Protein AF-A0A8B6C042-F1 (afdb_monomer_lite)

Foldseek 3Di:
DDPPDFPAAPVDNPHTFPDAQPVVRTGHDPVVVVVVPRPPVVVVVVVVVVVVVVVVVVVVVVVVVVVVCCCVPVVVVVVVVVVVVVVVVVVVVVVVVVVVVVVVVVVVVVVVVVVVVVVVVVVVVVVVVVVVVVVVVVVVVVVQVCCCPPPVDHDDDDDD

Organism: Mytilus galloprovincialis (NCBI:txid29158)

Sequence (160 aa):
MAQVSAQKCSLCDENNGVYYCYECQHALCTACRNRHDITDVVKEERENAEENIEKLKLKTETLSSLEEKIRREHIENLHAERKTCIGHIESVSKNLQEYIAAKSSIKISEVEDKETTEKQNFEAFLENSDLIKKRYVNILSELENLLLEKHDIPFHLGYI

Structure (mmCIF, N/CA/C/O backbone):
data_AF-A0A8B6C042-F1
#
_entry.id   AF-A0A8B6C042-F1
#
loop_
_atom_site.group_PDB
_atom_site.id
_atom_site.type_symbol
_atom_site.label_atom_id
_atom_site.label_alt_id
_atom_site.label_comp_id
_atom_site.label_asym_id
_atom_site.label_entity_id
_atom_site.label_seq_id
_atom_site.pdbx_PDB_ins_code
_atom_site.Cartn_x
_atom_site.Cartn_y
_atom_site.Cartn_z
_atom_site.occupancy
_atom_site.B_iso_or_equiv
_atom_site.auth_seq_id
_atom_site.auth_comp_id
_atom_site.auth_asym_id
_atom_site.auth_atom_id
_atom_site.pdbx_PDB_model_num
ATOM 1 N N . MET A 1 1 ? 24.522 -22.559 -56.325 1.00 34.69 1 MET A N 1
ATOM 2 C CA . MET A 1 1 ? 25.284 -21.566 -57.111 1.00 34.69 1 MET A CA 1
ATOM 3 C C . MET A 1 1 ? 24.361 -21.048 -58.198 1.00 34.69 1 MET A C 1
ATOM 5 O O . MET A 1 1 ? 24.000 -21.822 -59.072 1.00 34.69 1 MET A O 1
ATOM 9 N N . ALA A 1 2 ? 23.875 -19.811 -58.081 1.00 31.45 2 ALA A N 1
ATOM 10 C CA . ALA A 1 2 ? 22.987 -19.233 -59.085 1.00 31.45 2 ALA A CA 1
ATOM 11 C C . ALA A 1 2 ? 23.822 -18.818 -60.305 1.00 31.45 2 ALA A C 1
ATOM 13 O O . ALA A 1 2 ? 24.716 -17.982 -60.184 1.00 31.45 2 ALA A O 1
ATOM 14 N N . GLN A 1 3 ? 23.562 -19.442 -61.456 1.00 32.88 3 GLN A N 1
ATOM 15 C CA . GLN A 1 3 ? 24.043 -18.972 -62.753 1.00 32.88 3 GLN A CA 1
ATOM 16 C C . GLN A 1 3 ? 23.451 -17.580 -62.982 1.00 32.88 3 GLN A C 1
ATOM 18 O O . GLN A 1 3 ? 22.267 -17.446 -63.284 1.00 32.88 3 GLN A O 1
ATOM 23 N N . VAL A 1 4 ? 24.260 -16.537 -62.804 1.00 41.56 4 VAL A N 1
ATOM 24 C CA . VAL A 1 4 ? 23.905 -15.199 -63.274 1.00 41.56 4 VAL A CA 1
ATOM 25 C C . VAL A 1 4 ? 23.943 -15.290 -64.796 1.00 41.56 4 VAL A C 1
ATOM 27 O O . VAL A 1 4 ? 25.015 -15.424 -65.385 1.00 41.56 4 VAL A O 1
ATOM 30 N N . SER A 1 5 ? 22.771 -15.340 -65.431 1.00 46.75 5 SER A N 1
ATOM 31 C CA . SER A 1 5 ? 22.638 -15.260 -66.886 1.00 46.75 5 SER A CA 1
ATOM 32 C C . SER A 1 5 ? 23.462 -14.071 -67.372 1.00 46.75 5 SER A C 1
ATOM 34 O O . SER A 1 5 ? 23.224 -12.955 -66.909 1.00 46.75 5 SER A O 1
ATOM 36 N N . ALA A 1 6 ? 24.444 -14.309 -68.242 1.00 54.72 6 ALA A N 1
ATOM 37 C CA . ALA A 1 6 ? 25.323 -13.261 -68.744 1.00 54.72 6 ALA A CA 1
ATOM 38 C C . ALA A 1 6 ? 24.476 -12.157 -69.403 1.00 54.72 6 ALA A C 1
ATOM 40 O O . ALA A 1 6 ? 23.942 -12.347 -70.495 1.00 54.72 6 ALA A O 1
ATOM 41 N N . GLN A 1 7 ? 24.300 -11.028 -68.712 1.00 67.62 7 GLN A N 1
ATOM 42 C CA . GLN A 1 7 ? 23.645 -9.852 -69.275 1.00 67.62 7 GLN A CA 1
ATOM 43 C C . GLN A 1 7 ? 24.536 -9.313 -70.397 1.00 67.62 7 GLN A C 1
ATOM 45 O O . GLN A 1 7 ? 25.754 -9.246 -70.237 1.00 67.62 7 GLN A O 1
ATOM 50 N N . LYS A 1 8 ? 23.956 -8.956 -71.548 1.00 76.12 8 LYS A N 1
ATOM 51 C CA . LYS A 1 8 ? 24.711 -8.302 -72.625 1.00 76.12 8 LYS A CA 1
ATOM 52 C C . LYS A 1 8 ? 25.238 -6.948 -72.153 1.00 76.12 8 LYS A C 1
ATOM 54 O O . LYS A 1 8 ? 24.620 -6.304 -71.309 1.00 76.12 8 LYS A O 1
ATOM 59 N N . CYS A 1 9 ? 26.386 -6.537 -72.684 1.00 79.88 9 CYS A N 1
ATOM 60 C CA . CYS A 1 9 ? 26.962 -5.236 -72.381 1.00 79.88 9 CYS A CA 1
ATOM 61 C C . CYS A 1 9 ? 26.009 -4.120 -72.832 1.00 79.88 9 CYS A C 1
ATOM 63 O O . CYS A 1 9 ? 25.643 -4.042 -73.998 1.00 79.88 9 CYS A O 1
ATOM 65 N N . SER A 1 10 ? 25.636 -3.219 -71.927 1.00 75.75 10 SER A N 1
ATOM 66 C CA . SER A 1 10 ? 24.648 -2.172 -72.229 1.00 75.75 10 SER A CA 1
ATOM 67 C C . SER A 1 10 ? 25.162 -1.064 -73.149 1.00 75.75 10 SER A C 1
ATOM 69 O O . SER A 1 10 ? 24.374 -0.273 -73.652 1.00 75.75 10 SER A O 1
ATOM 71 N N . LEU A 1 11 ? 26.476 -1.006 -73.381 1.00 74.88 11 LEU A N 1
ATOM 72 C CA . LEU A 1 11 ? 27.110 -0.044 -74.289 1.00 74.88 11 LEU A CA 1
ATOM 73 C C . LEU A 1 11 ? 27.561 -0.675 -75.615 1.00 74.88 11 LEU A C 1
ATOM 75 O O . LEU A 1 11 ? 27.980 0.050 -76.514 1.00 74.88 11 LEU A O 1
ATOM 79 N N . CYS A 1 12 ? 27.511 -2.006 -75.746 1.00 75.25 12 CYS A N 1
ATOM 80 C CA . CYS A 1 12 ? 27.758 -2.683 -77.018 1.00 75.25 12 CYS A CA 1
ATOM 81 C C . CYS A 1 12 ? 27.065 -4.053 -77.072 1.00 75.25 12 CYS A C 1
ATOM 83 O O . CYS A 1 12 ? 27.251 -4.894 -76.199 1.00 75.25 12 CYS A O 1
ATOM 85 N N . ASP A 1 13 ? 26.319 -4.318 -78.144 1.00 73.19 13 ASP A N 1
ATOM 86 C CA . ASP A 1 13 ? 25.528 -5.553 -78.289 1.00 73.19 13 ASP A CA 1
ATOM 87 C C . ASP A 1 13 ? 26.353 -6.806 -78.630 1.00 73.19 13 ASP A C 1
ATOM 89 O O . ASP A 1 13 ? 25.815 -7.919 -78.708 1.00 73.19 13 ASP A O 1
ATOM 93 N N . GLU A 1 14 ? 27.656 -6.620 -78.841 1.00 74.56 14 GLU A N 1
ATOM 94 C CA . GLU A 1 14 ? 28.584 -7.632 -79.348 1.00 74.56 14 GLU A CA 1
ATOM 95 C C . GLU A 1 14 ? 29.200 -8.494 -78.243 1.00 74.56 14 GLU A C 1
ATOM 97 O O . GLU A 1 14 ? 29.610 -9.623 -78.501 1.00 74.56 14 GLU A O 1
ATOM 102 N N . ASN A 1 15 ? 29.261 -7.989 -77.006 1.00 79.94 15 ASN A N 1
ATOM 103 C CA . ASN A 1 15 ? 29.959 -8.653 -75.910 1.00 79.94 15 ASN A CA 1
ATOM 104 C C . ASN A 1 15 ? 29.056 -8.849 -74.692 1.00 79.94 15 ASN A C 1
ATOM 106 O O . ASN A 1 15 ? 28.175 -8.042 -74.396 1.00 79.94 15 ASN A O 1
ATOM 110 N N . ASN A 1 16 ? 29.330 -9.903 -73.928 1.00 78.75 16 ASN A N 1
ATOM 111 C CA . ASN A 1 16 ? 28.688 -10.101 -72.634 1.00 78.75 16 ASN A CA 1
ATOM 112 C C . ASN A 1 16 ? 29.254 -9.114 -71.604 1.00 78.75 16 ASN A C 1
ATOM 114 O O . ASN A 1 16 ? 30.456 -8.837 -71.568 1.00 78.75 16 ASN A O 1
ATOM 118 N N . GLY A 1 17 ? 28.374 -8.579 -70.765 1.00 76.25 17 GLY A N 1
ATOM 119 C CA . GLY A 1 17 ? 28.727 -7.752 -69.626 1.00 76.25 17 GLY A CA 1
ATOM 120 C C . GLY A 1 17 ? 29.335 -8.616 -68.526 1.00 76.25 17 GLY A C 1
ATOM 121 O O . GLY A 1 17 ? 28.683 -9.513 -68.000 1.00 76.25 17 GLY A O 1
ATOM 122 N N . VAL A 1 18 ? 30.600 -8.359 -68.198 1.00 76.06 18 VAL A N 1
ATOM 123 C CA . VAL A 1 18 ? 31.349 -9.093 -67.159 1.00 76.06 18 VAL A CA 1
ATOM 124 C C . VAL A 1 18 ? 31.553 -8.223 -65.913 1.00 76.06 18 VAL A C 1
ATOM 12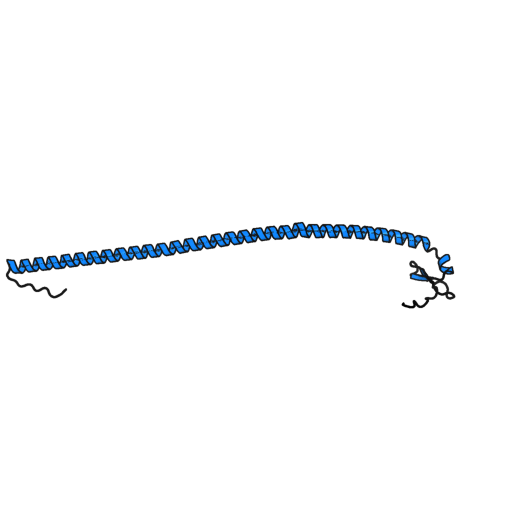6 O O . VAL A 1 18 ? 31.803 -8.738 -64.828 1.00 76.06 18 VAL A O 1
ATOM 129 N N . TYR A 1 19 ? 31.402 -6.902 -66.047 1.00 68.25 19 TYR A N 1
ATOM 130 C CA . TYR A 1 19 ? 31.576 -5.930 -64.972 1.00 68.25 19 TYR A CA 1
ATOM 131 C C . TYR A 1 19 ? 30.309 -5.105 -64.795 1.00 68.25 19 TYR A C 1
ATOM 133 O O . TYR A 1 19 ? 29.802 -4.565 -65.767 1.00 68.25 19 TYR A O 1
ATOM 141 N N . TYR A 1 20 ? 29.809 -4.965 -63.573 1.00 73.19 20 TYR A N 1
ATOM 142 C CA . TYR A 1 20 ? 28.680 -4.079 -63.298 1.00 73.19 20 TYR A CA 1
ATOM 143 C C . TYR A 1 20 ? 29.179 -2.650 -63.045 1.00 73.19 20 TYR A C 1
ATOM 145 O O . TYR A 1 20 ? 30.061 -2.445 -62.212 1.00 73.19 20 TYR A O 1
ATOM 153 N N . CYS A 1 21 ? 28.646 -1.670 -63.775 1.00 70.88 21 CYS A N 1
ATOM 154 C CA . CYS A 1 21 ? 28.868 -0.251 -63.514 1.00 70.88 21 CYS A CA 1
ATOM 155 C C . CYS A 1 21 ? 27.765 0.256 -62.582 1.00 70.88 21 CYS A C 1
ATOM 157 O O . CYS A 1 21 ? 26.588 0.206 -62.940 1.00 70.88 21 CYS A O 1
ATOM 159 N N . TYR A 1 22 ? 28.144 0.735 -61.395 1.00 67.00 22 TYR A N 1
ATOM 160 C CA . TYR A 1 22 ? 27.192 1.199 -60.383 1.00 67.00 22 TYR A CA 1
ATOM 161 C C . TYR A 1 22 ? 26.542 2.539 -60.748 1.00 67.00 22 TYR A C 1
ATOM 163 O O . TYR A 1 22 ? 25.349 2.697 -60.508 1.00 67.00 22 TYR A O 1
ATOM 171 N N . GLU A 1 23 ? 27.265 3.436 -61.425 1.00 64.56 23 GLU A N 1
ATOM 172 C CA . GLU A 1 23 ? 26.714 4.709 -61.914 1.00 64.56 23 GLU A CA 1
ATOM 173 C C . GLU A 1 23 ? 25.634 4.494 -62.977 1.00 64.56 23 GLU A C 1
ATOM 175 O O . GLU A 1 23 ? 24.553 5.075 -62.917 1.00 64.56 23 GLU A O 1
ATOM 180 N N . CYS A 1 24 ? 25.909 3.624 -63.951 1.00 69.62 24 CYS A N 1
ATOM 181 C CA . CYS A 1 24 ? 24.959 3.330 -65.015 1.00 69.62 24 CYS A CA 1
ATOM 182 C C . CYS A 1 24 ? 23.922 2.283 -64.617 1.00 69.62 24 CYS A C 1
ATOM 184 O O . CYS A 1 24 ? 22.962 2.124 -65.356 1.00 69.62 24 CYS A O 1
ATOM 186 N N . GLN A 1 25 ? 24.101 1.562 -63.507 1.00 71.88 25 GLN A N 1
ATOM 187 C CA . GLN A 1 25 ? 23.282 0.413 -63.092 1.00 71.88 25 GLN A CA 1
ATOM 188 C C . GLN A 1 25 ? 23.167 -0.699 -64.155 1.00 71.88 25 GLN A C 1
ATOM 190 O O . GLN A 1 25 ? 22.127 -1.338 -64.309 1.00 71.88 25 GLN A O 1
ATOM 195 N N . HIS A 1 26 ? 24.240 -0.938 -64.911 1.00 77.75 26 HIS A N 1
ATOM 196 C CA . HIS A 1 26 ? 24.240 -1.856 -66.052 1.00 77.75 26 HIS A CA 1
ATOM 197 C C . HIS A 1 26 ? 25.542 -2.662 -66.162 1.00 77.75 26 HIS A C 1
ATOM 199 O O . HIS A 1 26 ? 26.608 -2.227 -65.721 1.00 77.75 26 HIS A O 1
ATOM 205 N N . ALA A 1 27 ? 25.468 -3.839 -66.792 1.00 76.62 27 ALA A N 1
ATOM 206 C CA . ALA A 1 27 ? 26.631 -4.677 -67.062 1.00 76.62 27 ALA A CA 1
ATOM 207 C C . ALA A 1 27 ? 27.395 -4.186 -68.308 1.00 76.62 27 ALA A C 1
ATOM 209 O O . ALA A 1 27 ? 26.810 -3.923 -69.356 1.00 76.62 27 ALA A O 1
ATOM 210 N N . LEU A 1 28 ? 28.719 -4.097 -68.208 1.00 78.62 28 LEU A N 1
ATOM 211 C CA . LEU A 1 28 ? 29.651 -3.644 -69.236 1.00 78.62 28 LEU A CA 1
ATOM 212 C C . LEU A 1 28 ? 30.671 -4.738 -69.574 1.00 78.62 28 LEU A C 1
ATOM 214 O O . LEU A 1 28 ? 31.128 -5.494 -68.709 1.00 78.62 28 LEU A O 1
ATOM 218 N N . CYS A 1 29 ? 31.064 -4.820 -70.846 1.00 83.44 29 CYS A N 1
ATOM 219 C CA . CYS A 1 29 ? 32.213 -5.621 -71.262 1.00 83.44 29 CYS A CA 1
ATOM 220 C C . CYS A 1 29 ? 33.528 -4.918 -70.884 1.00 83.44 29 CYS A C 1
ATOM 222 O O . CYS A 1 29 ? 33.557 -3.709 -70.647 1.00 83.44 29 CYS A O 1
ATOM 224 N N . THR A 1 30 ? 34.641 -5.652 -70.876 1.00 78.56 30 THR A N 1
ATOM 225 C CA . THR A 1 30 ? 35.969 -5.125 -70.512 1.00 78.56 30 THR A CA 1
ATOM 226 C C . THR A 1 30 ? 36.379 -3.903 -71.344 1.00 78.56 30 THR A C 1
ATOM 228 O O . THR A 1 30 ? 36.931 -2.948 -70.808 1.00 78.56 30 THR A O 1
ATOM 231 N N . ALA A 1 31 ? 36.072 -3.895 -72.646 1.00 77.75 31 ALA A N 1
ATOM 232 C CA . ALA A 1 31 ? 36.419 -2.787 -73.536 1.00 77.75 31 ALA A CA 1
ATOM 233 C C . ALA A 1 31 ? 35.601 -1.516 -73.251 1.00 77.75 31 ALA A C 1
ATOM 235 O O . ALA A 1 31 ? 36.153 -0.418 -73.286 1.00 77.75 31 ALA A O 1
ATOM 236 N N . CYS A 1 32 ? 34.305 -1.661 -72.957 1.00 78.19 32 CYS A N 1
ATOM 237 C CA . CYS A 1 32 ? 33.437 -0.546 -72.577 1.00 78.19 32 CYS A CA 1
ATOM 238 C C . CYS A 1 32 ? 33.786 -0.027 -71.184 1.00 78.19 32 CYS A C 1
ATOM 240 O O . CYS A 1 32 ? 33.857 1.180 -70.998 1.00 78.19 32 CYS A O 1
ATOM 242 N N . ARG A 1 33 ? 34.097 -0.924 -70.238 1.00 76.19 33 ARG A N 1
ATOM 243 C CA . ARG A 1 33 ? 34.576 -0.555 -68.902 1.00 76.19 33 ARG A CA 1
ATOM 244 C C . ARG A 1 33 ? 35.831 0.307 -68.974 1.00 76.19 33 ARG A C 1
ATOM 246 O O . ARG A 1 33 ? 35.887 1.313 -68.301 1.00 76.19 33 ARG A O 1
ATOM 253 N N . ASN A 1 34 ? 36.820 -0.047 -69.790 1.00 72.06 34 ASN A N 1
ATOM 254 C CA . ASN A 1 34 ? 38.075 0.714 -69.847 1.00 72.06 34 ASN A CA 1
ATOM 255 C C . ASN A 1 34 ? 37.925 2.116 -70.467 1.00 72.06 34 ASN A C 1
ATOM 257 O O . ASN A 1 34 ? 38.836 2.926 -70.345 1.00 72.06 34 A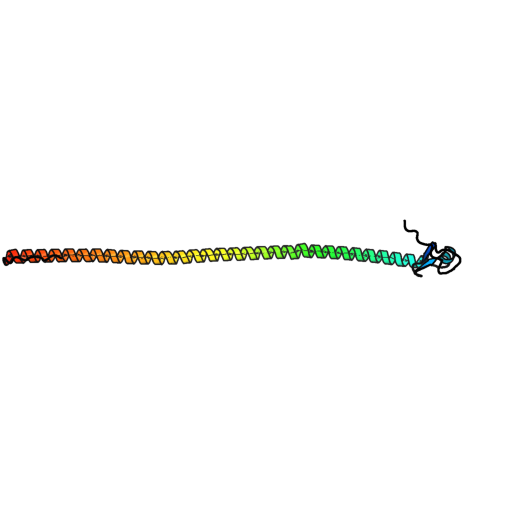SN A O 1
ATOM 261 N N . ARG A 1 35 ? 36.811 2.395 -71.156 1.00 70.94 35 ARG A N 1
ATOM 262 C CA . ARG A 1 35 ? 36.464 3.742 -71.645 1.00 70.94 35 ARG A CA 1
ATOM 263 C C . ARG A 1 35 ? 35.521 4.486 -70.703 1.00 70.94 35 ARG A C 1
ATOM 265 O O . ARG A 1 35 ? 35.364 5.691 -70.842 1.00 70.94 35 ARG A O 1
ATOM 272 N N . HIS A 1 36 ? 34.862 3.756 -69.810 1.00 69.25 36 HIS A N 1
ATOM 273 C CA . HIS A 1 36 ? 33.962 4.287 -68.806 1.00 69.25 36 HIS A CA 1
ATOM 274 C C . HIS A 1 36 ? 34.796 4.523 -67.547 1.00 69.25 36 HIS A C 1
ATOM 276 O O . HIS A 1 36 ? 35.213 3.572 -66.888 1.00 69.25 36 HIS A O 1
ATOM 282 N N . ASP A 1 37 ? 35.113 5.778 -67.257 1.00 59.72 37 ASP A N 1
ATOM 283 C CA . ASP A 1 37 ? 36.076 6.167 -66.221 1.00 59.72 37 ASP A CA 1
ATOM 284 C C . ASP A 1 37 ? 35.475 5.993 -64.806 1.00 59.72 37 ASP A C 1
ATOM 286 O O . ASP A 1 37 ? 35.106 6.939 -64.127 1.00 59.72 37 ASP A O 1
ATOM 290 N N . ILE A 1 38 ? 35.280 4.738 -64.385 1.00 58.03 38 ILE A N 1
ATOM 291 C CA . ILE A 1 38 ? 34.517 4.345 -63.177 1.00 58.03 38 ILE A CA 1
ATOM 292 C C . ILE A 1 38 ? 35.385 4.420 -61.905 1.00 58.03 38 ILE A C 1
ATOM 294 O O . ILE A 1 38 ? 34.919 4.179 -60.793 1.00 58.03 38 ILE A O 1
ATOM 298 N N . THR A 1 39 ? 36.686 4.679 -62.030 1.00 58.34 39 THR A N 1
ATOM 299 C CA . THR A 1 39 ? 37.634 4.470 -60.926 1.00 58.34 39 THR A CA 1
ATOM 300 C C . THR A 1 39 ? 37.580 5.518 -59.821 1.00 58.34 39 THR A C 1
ATOM 302 O O . THR A 1 39 ? 37.885 5.164 -58.680 1.00 58.34 39 THR A O 1
ATOM 305 N N . ASP A 1 40 ? 37.180 6.754 -60.120 1.00 56.34 40 ASP A N 1
ATOM 306 C CA . ASP A 1 40 ? 37.197 7.840 -59.132 1.00 56.34 40 ASP A CA 1
ATOM 307 C C . ASP A 1 40 ? 35.894 7.914 -58.323 1.00 56.34 40 ASP A C 1
ATOM 309 O O . ASP A 1 40 ? 35.946 8.006 -57.097 1.00 56.34 40 ASP A O 1
ATOM 313 N N . VAL A 1 41 ? 34.734 7.710 -58.956 1.00 59.44 41 VAL A N 1
ATOM 314 C CA . VAL A 1 41 ? 33.431 7.733 -58.261 1.00 59.44 41 VAL A CA 1
ATOM 315 C C . VAL A 1 41 ? 33.264 6.557 -57.296 1.00 59.44 41 VAL A C 1
ATOM 317 O O . VAL A 1 41 ? 32.752 6.723 -56.193 1.00 59.44 41 VAL A O 1
ATOM 320 N N . VAL A 1 42 ? 33.801 5.377 -57.625 1.00 64.12 42 VAL A N 1
ATOM 321 C CA . VAL A 1 42 ? 33.765 4.215 -56.715 1.00 64.12 42 VAL A CA 1
ATOM 322 C C . VAL A 1 42 ? 34.632 4.426 -55.466 1.00 64.12 42 VAL A C 1
ATOM 324 O O . VAL A 1 42 ? 34.333 3.860 -54.414 1.00 64.12 42 VAL A O 1
ATOM 327 N N . LYS A 1 43 ? 35.704 5.226 -55.548 1.00 68.44 43 LYS A N 1
ATOM 328 C CA . LYS A 1 43 ? 36.509 5.577 -54.367 1.00 68.44 43 LYS A CA 1
ATOM 329 C C . LYS A 1 43 ? 35.777 6.577 -53.482 1.00 68.44 43 LYS A C 1
ATOM 331 O O . LYS A 1 43 ? 35.700 6.348 -52.281 1.00 68.44 43 LYS A O 1
ATOM 336 N N . GLU A 1 44 ? 35.193 7.614 -54.073 1.00 71.31 44 GLU A N 1
ATOM 337 C CA . GLU A 1 44 ? 34.444 8.635 -53.337 1.00 71.31 44 GLU A CA 1
ATOM 338 C C . GLU A 1 44 ? 33.203 8.047 -52.644 1.00 71.31 44 GLU A C 1
ATOM 340 O O . GLU A 1 44 ? 32.967 8.293 -51.462 1.00 71.31 44 GLU A O 1
ATOM 345 N N . GLU A 1 45 ? 32.437 7.188 -53.325 1.00 76.19 45 GLU A N 1
ATOM 346 C CA . GLU A 1 45 ? 31.299 6.492 -52.708 1.00 76.19 45 GLU A CA 1
ATOM 347 C C . GLU A 1 45 ? 31.731 5.550 -51.581 1.00 76.19 45 GLU A C 1
ATOM 349 O O . GLU A 1 45 ? 31.033 5.426 -50.571 1.00 76.19 45 GLU A O 1
ATOM 354 N N . ARG A 1 46 ? 32.892 4.901 -51.722 1.00 79.25 46 ARG A N 1
ATOM 355 C CA . ARG A 1 46 ? 33.441 4.032 -50.681 1.00 79.25 46 ARG A CA 1
ATOM 356 C C . ARG A 1 46 ? 33.877 4.826 -49.452 1.00 79.25 46 ARG A C 1
ATOM 358 O O . ARG A 1 46 ? 33.533 4.425 -48.344 1.00 79.25 46 ARG A O 1
ATOM 365 N N . GLU A 1 47 ? 34.585 5.935 -49.632 1.00 82.31 47 GLU A N 1
ATOM 366 C CA . GLU A 1 47 ? 34.993 6.822 -48.536 1.00 82.31 47 GLU A CA 1
ATOM 367 C C . GLU A 1 47 ? 33.766 7.411 -47.820 1.00 82.31 47 GLU A C 1
ATOM 369 O O . GLU A 1 47 ? 33.682 7.367 -46.592 1.00 82.31 47 GLU A O 1
ATOM 374 N N . ASN A 1 48 ? 32.746 7.833 -48.576 1.00 85.38 48 ASN A N 1
ATOM 375 C CA . ASN A 1 48 ? 31.469 8.291 -48.021 1.00 85.38 48 ASN A CA 1
ATOM 376 C C . ASN A 1 48 ? 30.725 7.188 -47.251 1.00 85.38 48 ASN A C 1
ATOM 378 O O . ASN A 1 48 ? 30.122 7.445 -46.204 1.00 85.38 48 ASN A O 1
ATOM 382 N N . ALA A 1 49 ? 30.736 5.949 -47.748 1.00 85.44 49 ALA A N 1
ATOM 383 C CA . ALA A 1 49 ? 30.131 4.817 -47.053 1.00 85.44 49 ALA A CA 1
ATOM 384 C C . ALA A 1 49 ? 30.882 4.485 -45.753 1.00 85.44 49 ALA A C 1
ATOM 386 O O . ALA A 1 49 ? 30.241 4.243 -44.729 1.00 85.44 49 ALA A O 1
ATOM 387 N N . GLU A 1 50 ? 32.217 4.516 -45.769 1.00 90.75 50 GLU A N 1
ATOM 388 C CA . GLU A 1 50 ? 33.060 4.306 -44.588 1.00 90.75 50 GLU A CA 1
ATOM 389 C C . GLU A 1 50 ? 32.811 5.400 -43.529 1.00 90.75 50 GLU A C 1
ATOM 391 O O . GLU A 1 50 ? 32.572 5.073 -42.363 1.00 90.75 50 GLU A O 1
ATOM 396 N N . GLU A 1 51 ? 32.729 6.677 -43.925 1.00 92.38 51 GLU A N 1
ATOM 397 C CA . GLU A 1 51 ? 32.400 7.783 -43.011 1.00 92.38 51 GLU A CA 1
ATOM 398 C C . GLU A 1 51 ? 30.986 7.643 -42.414 1.00 92.38 51 GLU A C 1
ATOM 400 O O . GLU A 1 51 ? 30.772 7.857 -41.215 1.00 92.38 51 GLU A O 1
ATOM 405 N N . ASN A 1 52 ? 30.000 7.248 -43.225 1.00 93.12 52 ASN A N 1
ATOM 406 C CA . ASN A 1 52 ? 28.629 7.040 -42.760 1.00 93.12 52 ASN A CA 1
ATOM 407 C C . ASN A 1 52 ? 28.509 5.856 -41.795 1.00 93.12 52 ASN A C 1
ATOM 409 O O . ASN A 1 52 ? 27.779 5.949 -40.804 1.00 93.12 52 ASN A O 1
ATOM 413 N N . ILE A 1 53 ? 29.232 4.763 -42.048 1.00 94.19 53 ILE A N 1
ATOM 414 C CA . ILE A 1 53 ? 29.304 3.623 -41.130 1.00 94.19 53 ILE A CA 1
ATOM 415 C C . ILE A 1 53 ? 29.891 4.069 -39.791 1.00 94.19 53 ILE A C 1
ATOM 417 O O . ILE A 1 53 ? 29.343 3.725 -38.744 1.00 94.19 53 ILE A O 1
ATOM 421 N N . GLU A 1 54 ? 30.952 4.874 -39.803 1.00 93.31 54 GLU A N 1
ATOM 422 C CA . GLU A 1 54 ? 31.572 5.361 -38.571 1.00 93.31 54 GLU A CA 1
ATOM 423 C C . GLU A 1 54 ? 30.628 6.281 -37.780 1.00 93.31 54 GLU A C 1
ATOM 425 O O . GLU A 1 54 ? 30.445 6.111 -36.572 1.00 93.31 54 GLU A O 1
ATOM 430 N N . LYS A 1 55 ? 29.904 7.175 -38.468 1.00 93.88 55 LYS A N 1
ATOM 431 C CA . LYS A 1 55 ? 28.838 7.989 -37.854 1.00 93.88 55 LYS A CA 1
ATOM 432 C C . LYS A 1 55 ? 27.720 7.133 -37.253 1.00 93.88 55 LYS A C 1
ATOM 434 O O . LYS A 1 55 ? 27.189 7.476 -36.195 1.00 93.88 55 LYS A O 1
ATOM 439 N N . LEU A 1 56 ? 27.334 6.039 -37.910 1.00 93.94 56 LEU A N 1
ATOM 440 C CA . LEU A 1 56 ? 26.316 5.119 -37.397 1.00 93.94 56 LEU A CA 1
ATOM 441 C C . LEU A 1 56 ? 26.804 4.350 -36.165 1.00 93.94 56 LEU A C 1
ATOM 443 O O . LEU A 1 56 ? 26.027 4.191 -35.221 1.00 93.94 56 LEU A O 1
ATOM 447 N N . LYS A 1 57 ? 28.075 3.933 -36.119 1.00 94.81 57 LYS A N 1
ATOM 448 C CA . LYS A 1 57 ? 28.662 3.311 -34.919 1.00 94.81 57 LYS A CA 1
ATOM 449 C C . LYS A 1 57 ? 28.614 4.257 -33.723 1.00 94.81 57 LYS A C 1
ATOM 451 O O . LYS A 1 57 ? 28.046 3.894 -32.698 1.00 94.81 57 LYS A O 1
ATOM 456 N N . LEU A 1 58 ? 29.072 5.500 -33.892 1.00 94.31 58 LEU A N 1
ATOM 457 C CA . LEU A 1 58 ? 29.020 6.539 -32.852 1.00 94.31 58 LEU A CA 1
ATOM 458 C C . LEU A 1 58 ? 27.591 6.788 -32.340 1.00 94.31 58 LEU A C 1
ATOM 460 O O . LEU A 1 58 ? 27.352 6.911 -31.135 1.00 94.31 58 LEU A O 1
ATOM 464 N N . LYS A 1 59 ? 26.606 6.829 -33.247 1.00 95.19 59 LYS A N 1
ATOM 465 C CA . LYS A 1 59 ? 25.183 6.941 -32.880 1.00 95.19 59 LYS A CA 1
ATOM 466 C C . LYS A 1 59 ? 24.678 5.724 -32.103 1.00 95.19 59 LYS A C 1
ATOM 468 O O . LYS A 1 59 ? 23.883 5.868 -31.181 1.00 95.19 59 LYS A O 1
ATOM 473 N N . THR A 1 60 ? 25.137 4.532 -32.463 1.00 93.25 60 THR A N 1
ATOM 474 C CA . THR A 1 60 ? 24.742 3.291 -31.787 1.00 93.25 60 THR A CA 1
ATOM 475 C C . THR A 1 60 ? 25.325 3.228 -30.375 1.00 93.25 60 THR A C 1
ATOM 477 O O . THR A 1 60 ? 24.616 2.893 -29.430 1.00 93.25 60 THR A O 1
ATOM 480 N N . GLU A 1 61 ? 26.583 3.635 -30.199 1.00 93.69 61 GLU A N 1
ATOM 481 C CA . GLU A 1 61 ? 27.232 3.727 -28.886 1.00 93.69 61 GLU A CA 1
ATOM 482 C C . GLU A 1 61 ? 26.551 4.756 -27.974 1.00 93.69 61 GLU A C 1
ATOM 484 O O . GLU A 1 61 ? 26.304 4.490 -26.796 1.00 93.69 61 GLU A O 1
ATOM 489 N N . THR A 1 62 ? 26.185 5.922 -28.516 1.00 94.75 62 THR A N 1
ATOM 490 C CA . THR A 1 62 ? 25.458 6.950 -27.751 1.00 94.75 62 THR A CA 1
ATOM 491 C C . THR A 1 62 ? 24.057 6.498 -27.349 1.00 94.75 62 THR A C 1
ATOM 493 O O . THR A 1 62 ? 23.666 6.726 -26.204 1.00 94.75 62 THR A O 1
ATOM 496 N N . LEU A 1 63 ? 23.322 5.812 -28.230 1.00 94.00 63 LEU A N 1
ATOM 497 C CA . LEU A 1 63 ? 22.035 5.204 -27.878 1.00 94.00 63 LEU A CA 1
ATOM 498 C C . LEU A 1 63 ? 22.190 4.148 -26.782 1.00 94.00 63 LEU A C 1
ATOM 500 O O . LEU A 1 63 ? 21.472 4.210 -25.788 1.00 94.00 63 LEU A O 1
ATOM 504 N N . SER A 1 64 ? 23.171 3.250 -26.902 1.00 92.62 64 SER A N 1
ATOM 505 C CA . SER A 1 64 ? 23.436 2.234 -25.877 1.00 92.62 64 SER A CA 1
ATOM 506 C C . SER A 1 64 ? 23.767 2.859 -24.516 1.00 92.62 64 SER A C 1
ATOM 508 O O . SER A 1 64 ? 23.314 2.368 -23.483 1.00 92.62 64 SER A O 1
ATOM 510 N N . SER A 1 65 ? 24.522 3.961 -24.500 1.00 92.56 65 SER A N 1
ATOM 511 C CA . SER A 1 65 ? 24.838 4.707 -23.276 1.00 92.56 65 SER A CA 1
ATOM 512 C C . SER A 1 65 ? 23.595 5.352 -22.648 1.00 92.56 65 SER A C 1
ATOM 514 O O . SER A 1 65 ? 23.399 5.285 -21.432 1.00 92.56 65 SER A O 1
ATOM 516 N N . LEU A 1 66 ? 22.715 5.935 -23.470 1.00 91.81 66 LEU A N 1
ATOM 517 C CA . LEU A 1 66 ? 21.451 6.514 -23.010 1.00 91.81 66 LEU A CA 1
ATOM 518 C C . LEU A 1 66 ? 20.492 5.450 -22.465 1.00 91.81 66 LEU A C 1
ATOM 520 O O . LEU A 1 66 ? 19.887 5.670 -21.418 1.00 91.81 66 LEU A O 1
ATOM 524 N N . GLU A 1 67 ? 20.378 4.297 -23.125 1.00 88.81 67 GLU A N 1
ATOM 525 C CA . GLU A 1 67 ? 19.568 3.170 -22.646 1.00 88.81 67 GLU A CA 1
ATOM 526 C C . GLU A 1 67 ? 20.041 2.676 -21.277 1.00 88.81 67 GLU A C 1
ATOM 528 O O . GLU A 1 67 ? 19.230 2.468 -20.372 1.00 88.81 67 GLU A O 1
ATOM 533 N N . GLU A 1 68 ? 21.355 2.549 -21.094 1.00 88.62 68 GLU A N 1
ATOM 534 C CA . GLU A 1 6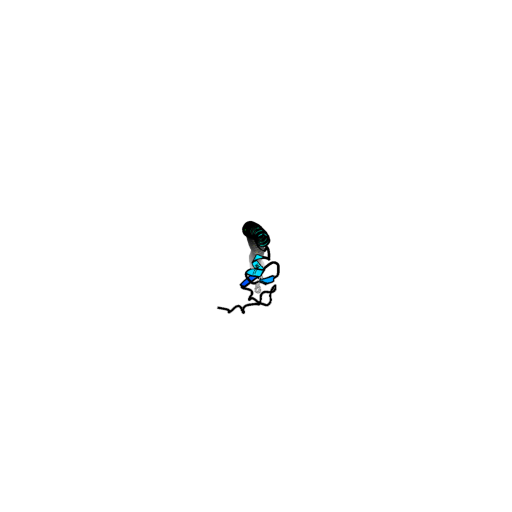8 ? 21.940 2.127 -19.824 1.00 88.62 68 GLU A CA 1
ATOM 535 C C . GLU A 1 68 ? 21.753 3.180 -18.723 1.00 88.62 68 GLU A C 1
ATOM 537 O O . GLU A 1 68 ? 21.517 2.842 -17.560 1.00 88.62 68 GLU A O 1
ATOM 542 N N . LYS A 1 69 ? 21.807 4.469 -19.079 1.00 88.25 69 LYS A N 1
ATOM 543 C CA . LYS A 1 69 ? 21.498 5.563 -18.154 1.00 88.25 69 LYS A CA 1
ATOM 544 C C . LYS A 1 69 ? 20.031 5.533 -17.719 1.00 88.25 69 LYS A C 1
ATOM 546 O O . LYS A 1 69 ? 19.757 5.631 -16.529 1.00 88.25 69 LYS A O 1
ATOM 551 N N . ILE A 1 70 ? 19.098 5.342 -18.653 1.00 86.62 70 ILE A N 1
ATOM 552 C CA . ILE A 1 70 ? 17.662 5.218 -18.353 1.00 86.62 70 ILE A CA 1
ATOM 553 C C . ILE A 1 70 ? 17.406 4.001 -17.460 1.00 86.62 70 ILE A C 1
ATOM 555 O O . ILE A 1 70 ? 16.666 4.113 -16.482 1.00 86.62 70 ILE A O 1
ATOM 559 N N . ARG A 1 71 ? 18.026 2.852 -17.758 1.00 85.50 71 ARG A N 1
ATOM 560 C CA . ARG A 1 71 ? 17.890 1.649 -16.928 1.00 85.50 71 ARG A CA 1
ATOM 561 C C . ARG A 1 71 ? 18.373 1.884 -15.506 1.00 85.50 71 ARG A C 1
ATOM 563 O O . ARG A 1 71 ? 17.606 1.648 -14.582 1.00 85.50 71 ARG A O 1
ATOM 570 N N . ARG A 1 72 ? 19.605 2.356 -15.321 1.00 80.88 72 ARG A N 1
ATOM 571 C CA . ARG A 1 72 ? 20.154 2.535 -13.973 1.00 80.88 72 ARG A CA 1
ATOM 572 C C . ARG A 1 72 ? 19.452 3.657 -13.227 1.00 80.88 72 ARG A C 1
ATOM 574 O O . ARG A 1 72 ? 18.914 3.435 -12.157 1.00 80.88 72 ARG A O 1
ATOM 581 N N . GLU A 1 73 ? 19.380 4.852 -13.800 1.00 85.56 73 GLU A N 1
ATOM 582 C CA . GLU A 1 73 ? 18.858 5.997 -13.056 1.00 85.56 73 GLU A CA 1
ATOM 583 C C . GLU A 1 73 ? 17.339 5.940 -12.909 1.00 85.56 73 GLU A C 1
ATOM 585 O O . GLU A 1 73 ? 16.827 6.146 -11.817 1.00 85.56 73 GLU A O 1
ATOM 590 N N . HIS A 1 74 ? 16.581 5.669 -13.972 1.00 83.50 74 HIS A N 1
ATOM 591 C CA . HIS A 1 74 ? 15.128 5.800 -13.880 1.00 83.50 74 HIS A CA 1
ATOM 592 C C . HIS A 1 74 ? 14.481 4.586 -13.210 1.00 83.50 74 HIS A C 1
ATOM 594 O O . HIS A 1 74 ? 13.656 4.748 -12.314 1.00 83.50 74 HIS A O 1
ATOM 600 N N . ILE A 1 75 ? 14.866 3.368 -13.606 1.00 83.38 75 ILE A N 1
ATOM 601 C CA . ILE A 1 75 ? 14.225 2.155 -13.082 1.00 83.38 75 ILE A CA 1
ATOM 602 C C . ILE A 1 75 ? 14.633 1.914 -11.625 1.00 83.38 75 ILE A C 1
ATOM 604 O O . ILE A 1 75 ? 13.764 1.620 -10.802 1.00 83.38 75 ILE A O 1
ATOM 608 N N . GLU A 1 76 ? 15.909 2.086 -11.262 1.00 86.88 76 GLU A N 1
ATOM 609 C CA . GLU A 1 76 ? 16.334 1.892 -9.868 1.00 86.88 76 GLU A CA 1
ATOM 610 C C . GLU A 1 76 ? 15.749 2.963 -8.941 1.00 86.88 76 GLU A C 1
ATOM 612 O O . GLU A 1 76 ? 15.263 2.616 -7.861 1.00 86.88 76 GLU A O 1
ATOM 617 N N . ASN A 1 77 ? 15.693 4.232 -9.372 1.00 89.69 77 ASN A N 1
ATOM 618 C CA . ASN A 1 77 ? 15.054 5.286 -8.578 1.00 89.69 77 ASN A CA 1
ATOM 619 C C . ASN A 1 77 ? 13.560 5.011 -8.386 1.00 89.69 77 ASN A C 1
ATOM 621 O O . ASN A 1 77 ? 13.076 5.067 -7.256 1.00 89.69 77 ASN A O 1
ATOM 625 N N . LEU A 1 78 ? 12.837 4.614 -9.440 1.00 89.81 78 LEU A N 1
ATOM 626 C CA . LEU A 1 78 ? 11.427 4.230 -9.319 1.00 89.81 78 LEU A CA 1
ATOM 627 C C . LEU A 1 78 ? 11.235 3.034 -8.378 1.00 89.81 78 LEU A C 1
ATOM 629 O O . LEU A 1 78 ? 10.280 3.001 -7.599 1.00 89.81 78 LEU A O 1
ATOM 633 N N . HIS A 1 79 ? 12.136 2.049 -8.402 1.00 91.44 79 HIS A N 1
ATOM 634 C CA . HIS A 1 79 ? 12.095 0.936 -7.455 1.00 91.44 79 HIS A CA 1
ATOM 635 C C . HIS A 1 79 ? 12.355 1.384 -6.010 1.00 91.44 79 HIS A C 1
ATOM 637 O O . HIS A 1 79 ? 11.669 0.906 -5.101 1.00 91.44 79 HIS A O 1
ATOM 643 N N . ALA A 1 80 ? 13.295 2.304 -5.788 1.00 91.88 80 ALA A N 1
ATOM 644 C CA . ALA A 1 80 ? 13.595 2.858 -4.471 1.00 91.88 80 ALA A CA 1
ATOM 645 C C . ALA A 1 80 ? 12.424 3.690 -3.916 1.00 91.88 80 ALA A C 1
ATOM 647 O O . ALA A 1 80 ? 12.010 3.497 -2.766 1.00 91.88 80 ALA A O 1
ATOM 648 N N . GLU A 1 81 ? 11.826 4.549 -4.744 1.00 92.56 81 GLU A N 1
ATOM 649 C CA . GLU A 1 81 ? 10.635 5.335 -4.403 1.00 92.56 81 GLU A CA 1
ATOM 650 C C . GLU A 1 81 ? 9.443 4.428 -4.093 1.00 92.56 81 GLU A C 1
ATOM 652 O O . GLU A 1 81 ? 8.802 4.571 -3.048 1.00 92.56 81 GLU A O 1
ATOM 657 N N . ARG A 1 82 ? 9.192 3.419 -4.940 1.00 94.69 82 ARG A N 1
ATOM 658 C CA . ARG A 1 82 ? 8.144 2.418 -4.708 1.00 94.69 82 ARG A CA 1
ATOM 659 C C . ARG A 1 82 ? 8.340 1.707 -3.372 1.00 94.69 82 ARG A C 1
ATOM 661 O O . ARG A 1 82 ? 7.379 1.555 -2.621 1.00 94.69 82 ARG A O 1
ATOM 668 N N . LYS A 1 83 ? 9.564 1.272 -3.060 1.00 96.25 83 LYS A N 1
ATOM 669 C CA . LYS A 1 83 ? 9.875 0.584 -1.798 1.00 96.25 83 LYS A CA 1
ATOM 670 C C . LYS A 1 83 ? 9.619 1.486 -0.590 1.00 96.25 83 LYS A C 1
ATOM 672 O O . LYS A 1 83 ? 9.053 1.032 0.400 1.00 96.25 83 LYS A O 1
ATOM 677 N N . THR A 1 84 ? 9.981 2.761 -0.698 1.00 95.75 84 THR A N 1
ATOM 678 C CA . THR A 1 84 ? 9.736 3.768 0.344 1.00 95.75 84 THR A CA 1
ATOM 679 C C . THR A 1 84 ? 8.240 3.984 0.564 1.00 95.75 84 THR A C 1
ATOM 681 O O . THR A 1 84 ? 7.772 3.977 1.701 1.00 95.75 84 THR A O 1
ATOM 684 N N . CYS A 1 85 ? 7.471 4.110 -0.521 1.00 95.56 85 CYS A N 1
ATOM 685 C CA . CYS A 1 85 ? 6.022 4.276 -0.464 1.00 95.56 85 CYS A CA 1
ATOM 686 C C . CYS A 1 85 ? 5.329 3.064 0.180 1.00 95.56 85 CYS A C 1
ATOM 688 O O . CYS A 1 85 ? 4.513 3.240 1.084 1.00 95.56 85 CYS A O 1
ATOM 690 N N . ILE A 1 86 ? 5.704 1.842 -0.217 1.00 95.94 86 ILE A N 1
ATOM 691 C CA . ILE A 1 86 ? 5.182 0.602 0.380 1.00 95.94 86 ILE A CA 1
ATOM 692 C C . ILE A 1 86 ? 5.470 0.566 1.883 1.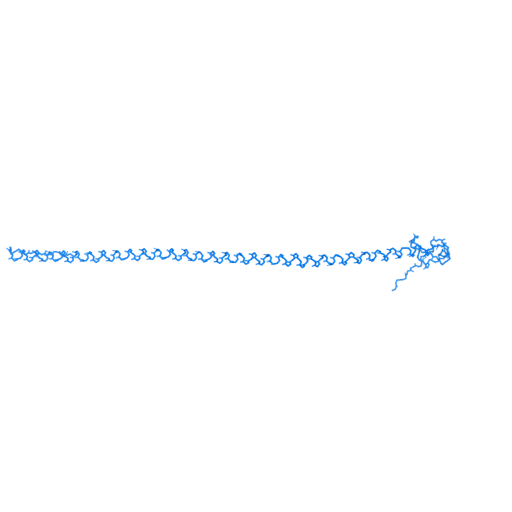00 95.94 86 ILE A C 1
ATOM 694 O O . ILE A 1 86 ? 4.544 0.373 2.667 1.00 95.94 86 ILE A O 1
ATOM 698 N N . GLY A 1 87 ? 6.713 0.839 2.295 1.00 95.56 87 GLY A N 1
ATOM 699 C CA . GLY A 1 87 ? 7.069 0.865 3.716 1.00 95.56 87 GLY A CA 1
ATOM 700 C C . GLY A 1 87 ? 6.265 1.900 4.512 1.00 95.56 87 GLY A C 1
ATOM 701 O O . GLY A 1 87 ? 5.880 1.652 5.655 1.00 95.56 87 GLY A O 1
ATOM 702 N N . HIS A 1 88 ? 5.944 3.044 3.902 1.00 95.94 88 HIS A N 1
ATOM 703 C CA . HIS A 1 88 ? 5.112 4.056 4.545 1.00 95.94 88 HIS A CA 1
ATOM 704 C C . HIS A 1 88 ? 3.658 3.585 4.716 1.00 95.94 88 HIS A C 1
ATOM 706 O O . HIS A 1 88 ? 3.087 3.751 5.793 1.00 95.94 88 HIS A O 1
ATOM 712 N N . ILE A 1 89 ? 3.080 2.941 3.696 1.00 95.06 89 ILE A N 1
ATOM 713 C CA . ILE A 1 89 ? 1.724 2.369 3.754 1.00 95.06 89 ILE A CA 1
ATOM 714 C C . ILE A 1 89 ? 1.633 1.272 4.822 1.00 95.06 89 ILE A C 1
ATOM 716 O O . ILE A 1 89 ? 0.670 1.241 5.591 1.00 95.06 89 ILE A O 1
ATOM 720 N N . GLU A 1 90 ? 2.629 0.390 4.900 1.00 96.12 90 GLU A N 1
ATOM 721 C CA . GLU A 1 90 ? 2.686 -0.683 5.900 1.00 96.12 90 GLU A CA 1
ATOM 722 C C . GLU A 1 90 ? 2.765 -0.122 7.325 1.00 96.12 90 GLU A C 1
ATOM 724 O O . GLU A 1 90 ? 2.023 -0.557 8.206 1.00 96.12 90 GLU A O 1
ATOM 729 N N . SER A 1 91 ? 3.600 0.899 7.539 1.00 96.62 91 SER A N 1
ATOM 730 C CA . SER A 1 91 ? 3.712 1.598 8.825 1.00 96.62 91 SER A CA 1
ATOM 731 C C . SER A 1 91 ? 2.388 2.243 9.249 1.00 96.62 91 SER A C 1
ATOM 733 O O . SER A 1 91 ? 1.910 2.027 10.363 1.00 96.62 91 SER A O 1
ATOM 735 N N . VAL A 1 92 ? 1.734 2.975 8.340 1.00 95.94 92 VAL A N 1
ATOM 736 C CA . VAL A 1 92 ? 0.427 3.596 8.608 1.00 95.94 92 VAL A CA 1
ATOM 737 C C . VAL A 1 92 ? -0.636 2.539 8.912 1.00 95.94 92 VAL A C 1
ATOM 739 O O . VAL A 1 92 ? -1.421 2.709 9.844 1.00 95.94 92 VAL A O 1
ATOM 742 N N . SER A 1 93 ? -0.639 1.428 8.173 1.00 95.38 93 SER A N 1
ATOM 743 C CA . SER A 1 93 ? -1.574 0.319 8.394 1.00 95.38 93 SER A CA 1
ATOM 744 C C . SER A 1 93 ? -1.388 -0.310 9.775 1.00 95.38 93 SER A C 1
ATOM 746 O O . SER A 1 93 ? -2.372 -0.559 10.471 1.00 95.38 93 SER A O 1
ATOM 748 N N . LYS A 1 94 ? -0.137 -0.502 10.208 1.00 96.19 94 LYS A N 1
ATOM 749 C CA . LYS A 1 94 ? 0.183 -0.997 11.550 1.00 96.19 94 LYS A CA 1
ATOM 750 C C . LYS A 1 94 ? -0.300 -0.031 12.636 1.00 96.19 94 LYS A C 1
ATOM 752 O O . LYS A 1 94 ? -1.000 -0.452 13.553 1.00 96.19 94 LYS A O 1
ATOM 757 N N . ASN A 1 95 ? -0.019 1.263 12.489 1.00 95.75 95 ASN A N 1
ATOM 758 C CA . ASN A 1 95 ? -0.465 2.283 13.445 1.00 95.75 95 ASN A CA 1
ATOM 759 C C . ASN A 1 95 ? -2.000 2.336 13.556 1.00 95.75 95 ASN A C 1
ATOM 761 O O . ASN A 1 95 ? -2.548 2.481 14.647 1.00 95.75 95 ASN A O 1
ATOM 765 N N . LEU A 1 96 ? -2.711 2.189 12.433 1.00 95.06 96 LEU A N 1
ATOM 766 C CA . LEU A 1 96 ? -4.175 2.117 12.412 1.00 95.06 96 LEU A CA 1
ATOM 767 C C . LEU A 1 96 ? -4.701 0.882 13.151 1.00 95.06 96 LEU A C 1
ATOM 769 O O . LEU A 1 96 ? -5.663 0.995 13.908 1.00 95.06 96 LEU A O 1
ATOM 773 N N . GLN A 1 97 ? -4.075 -0.281 12.961 1.00 95.69 97 GLN A N 1
ATOM 774 C CA . GLN A 1 97 ? -4.447 -1.505 13.673 1.00 95.69 97 GLN A CA 1
ATOM 775 C C . GLN A 1 97 ? -4.235 -1.369 15.185 1.00 95.69 97 GLN A C 1
ATOM 777 O O . GLN A 1 97 ? -5.132 -1.715 15.953 1.00 95.69 97 GLN A O 1
ATOM 782 N N . GLU A 1 98 ? -3.101 -0.809 15.611 1.00 95.00 98 GLU A N 1
ATOM 783 C CA . GLU A 1 98 ? -2.811 -0.540 17.026 1.00 95.00 98 GLU A CA 1
ATOM 784 C C . GLU A 1 98 ? -3.829 0.435 17.634 1.00 95.00 98 GLU A C 1
ATOM 786 O O . GLU A 1 98 ? -4.364 0.183 18.716 1.00 95.00 98 GLU A O 1
ATOM 791 N N . TYR A 1 99 ? -4.175 1.505 16.912 1.00 93.12 99 TYR A N 1
ATOM 792 C CA . TYR A 1 99 ? -5.198 2.458 17.346 1.00 93.12 99 TYR A CA 1
ATOM 793 C C . TYR A 1 99 ? -6.580 1.806 17.495 1.00 93.12 99 TYR A C 1
ATOM 795 O O . TYR A 1 99 ? -7.274 2.037 18.489 1.00 93.12 99 TYR A O 1
ATOM 803 N N . ILE A 1 100 ? -6.991 0.981 16.524 1.00 91.44 100 ILE A N 1
ATOM 804 C CA . ILE A 1 100 ? -8.267 0.255 16.581 1.00 91.44 100 ILE A CA 1
ATOM 805 C C . ILE A 1 100 ? -8.282 -0.692 17.784 1.00 91.44 100 ILE A C 1
ATOM 807 O O . ILE A 1 100 ? -9.251 -0.667 18.542 1.00 91.44 100 ILE A O 1
ATOM 811 N N . ALA A 1 101 ? -7.211 -1.462 17.994 1.00 91.12 101 ALA A N 1
ATOM 812 C CA . ALA A 1 101 ? -7.089 -2.396 19.111 1.00 91.12 101 ALA A CA 1
ATOM 813 C C . ALA A 1 101 ? -7.178 -1.683 20.472 1.00 91.12 101 ALA A C 1
ATOM 815 O O . ALA A 1 101 ? -7.953 -2.093 21.342 1.00 91.12 101 ALA A O 1
ATOM 816 N N . ALA A 1 102 ? -6.459 -0.568 20.633 1.00 89.06 102 ALA A N 1
ATOM 817 C CA . ALA A 1 102 ? -6.514 0.248 21.843 1.00 89.06 102 ALA A CA 1
ATOM 818 C C . ALA A 1 102 ? -7.933 0.777 22.099 1.00 89.06 102 ALA A C 1
ATOM 820 O O . ALA A 1 102 ? -8.464 0.658 23.203 1.00 89.06 102 ALA A O 1
ATOM 821 N N . LYS A 1 103 ? -8.599 1.293 21.059 1.00 87.19 103 LYS A N 1
ATOM 822 C CA . LYS A 1 103 ? -9.964 1.822 21.170 1.00 87.19 103 LYS A CA 1
ATOM 823 C C . LYS A 1 103 ? -10.999 0.738 21.475 1.00 87.19 103 LYS A C 1
ATOM 825 O O . LYS A 1 103 ? -11.951 1.009 22.203 1.00 87.19 103 LYS A O 1
ATOM 830 N N . SER A 1 104 ? -10.839 -0.472 20.936 1.00 81.62 104 SER A N 1
ATOM 831 C CA . SER A 1 104 ? -11.695 -1.606 21.300 1.00 81.62 104 SER A CA 1
ATOM 832 C C . SER A 1 104 ? -11.475 -2.055 22.740 1.00 81.62 104 SER A C 1
ATOM 834 O O . SER A 1 104 ? -12.454 -2.318 23.430 1.00 81.62 104 SER A O 1
ATOM 836 N N . SER A 1 105 ? -10.226 -2.073 23.215 1.00 83.44 105 SER A N 1
ATOM 837 C CA . SER A 1 105 ? -9.909 -2.445 24.596 1.00 83.44 105 SER A CA 1
ATOM 838 C C . SER A 1 105 ? -10.552 -1.489 25.599 1.00 83.44 105 SER A C 1
ATOM 840 O O . SER A 1 105 ? -11.140 -1.950 26.568 1.00 83.44 105 SER A O 1
ATOM 842 N N . ILE A 1 106 ? -10.499 -0.176 25.336 1.00 81.44 106 ILE A N 1
ATOM 843 C CA . ILE A 1 106 ? -11.118 0.845 26.198 1.00 81.44 106 ILE A CA 1
ATOM 844 C C . ILE A 1 106 ? -12.637 0.649 26.283 1.00 81.44 106 ILE A C 1
ATOM 846 O O . ILE A 1 106 ? -13.217 0.711 27.361 1.00 81.44 106 ILE A O 1
ATOM 850 N N . LYS A 1 107 ? -13.297 0.367 25.152 1.00 78.88 107 LYS A N 1
ATOM 851 C CA . LYS A 1 107 ? -14.747 0.129 25.146 1.00 78.88 107 LYS A CA 1
ATOM 852 C C . LYS A 1 107 ? -15.149 -1.110 25.944 1.00 78.88 1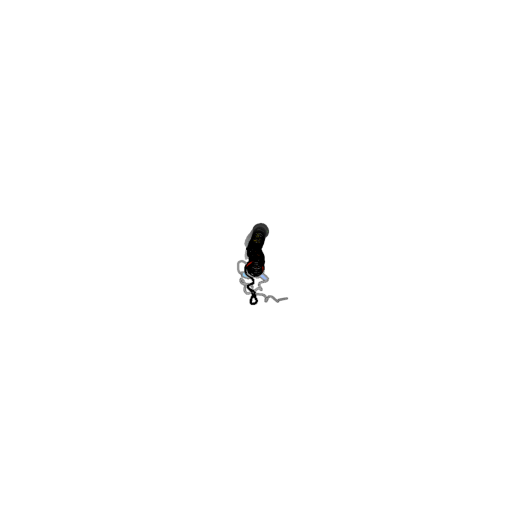07 LYS A C 1
ATOM 854 O O . LYS A 1 107 ? -16.220 -1.108 26.533 1.00 78.88 107 LYS A O 1
ATOM 859 N N . ILE A 1 108 ? -14.332 -2.164 25.921 1.00 78.88 108 ILE A N 1
ATOM 860 C CA . ILE A 1 108 ? -14.603 -3.387 26.687 1.00 78.88 108 ILE A CA 1
ATOM 861 C C . ILE A 1 108 ? -14.459 -3.093 28.182 1.00 78.88 108 ILE A C 1
ATOM 863 O O . ILE A 1 108 ? -15.392 -3.370 28.929 1.00 78.88 108 ILE A O 1
ATOM 867 N N . SER A 1 109 ? -13.369 -2.436 28.595 1.00 77.06 109 SER A N 1
ATOM 868 C CA . SER A 1 109 ? -13.160 -2.100 30.008 1.00 77.06 109 SER A CA 1
ATOM 869 C C . SER A 1 109 ? -14.249 -1.178 30.564 1.00 77.06 109 SER A C 1
ATOM 871 O O . SER A 1 109 ? -14.741 -1.416 31.656 1.00 77.06 109 SER A O 1
ATOM 873 N N . GLU A 1 110 ? -14.700 -0.170 29.804 1.00 80.88 110 GLU A N 1
ATOM 874 C CA . GLU A 1 110 ? -15.783 0.727 30.250 1.00 80.88 110 GLU A CA 1
ATOM 875 C C . GLU A 1 110 ? -17.113 -0.012 30.487 1.00 80.88 110 GLU A C 1
ATOM 877 O O . GLU A 1 110 ? -17.878 0.348 31.386 1.00 80.88 110 GLU A O 1
ATOM 882 N N . VAL A 1 111 ? -17.409 -1.038 29.682 1.00 79.75 111 VAL A N 1
ATOM 883 C CA . VAL A 1 111 ? -18.613 -1.864 29.847 1.00 79.75 111 VAL A CA 1
ATOM 884 C C . VAL A 1 111 ? -18.470 -2.788 31.056 1.00 79.75 111 VAL A C 1
ATOM 886 O O . VAL A 1 111 ? -19.396 -2.857 31.863 1.00 79.75 111 VAL A O 1
ATOM 889 N N . GLU A 1 112 ? -17.315 -3.437 31.215 1.00 81.94 112 GLU A N 1
ATOM 890 C CA . GLU A 1 112 ? -17.023 -4.324 32.350 1.00 81.94 112 GLU A CA 1
ATOM 891 C C . GLU A 1 112 ? -17.035 -3.569 33.692 1.00 81.94 112 GLU A C 1
ATOM 893 O O . GLU A 1 112 ? -17.622 -4.044 34.668 1.00 81.94 112 GLU A O 1
ATOM 898 N N . ASP A 1 113 ? -16.465 -2.362 33.741 1.00 83.94 113 ASP A N 1
ATOM 899 C CA . ASP A 1 113 ? -16.457 -1.509 34.936 1.00 83.94 113 ASP A CA 1
ATOM 900 C C . ASP A 1 113 ? -17.879 -1.099 35.338 1.00 83.94 113 ASP A C 1
ATOM 902 O O . ASP A 1 113 ? -18.244 -1.115 36.521 1.00 83.94 113 ASP A O 1
ATOM 906 N N . LYS A 1 114 ? -18.717 -0.759 34.351 1.00 85.75 114 LYS A N 1
ATOM 907 C CA . LYS A 1 114 ? -20.116 -0.401 34.590 1.00 85.75 114 LYS A CA 1
ATOM 908 C C . LYS A 1 114 ? -20.930 -1.599 35.080 1.00 85.75 114 LYS A C 1
ATOM 910 O O . LYS A 1 114 ? -21.655 -1.459 36.064 1.00 85.75 114 LYS A O 1
ATOM 915 N N . GLU A 1 115 ? -20.783 -2.764 34.451 1.00 82.38 115 GLU A N 1
ATOM 916 C CA . GLU A 1 115 ? -21.457 -4.000 34.872 1.00 82.38 115 GLU A CA 1
ATOM 917 C C . GLU A 1 115 ? -21.050 -4.396 36.299 1.00 82.38 115 GLU A C 1
ATOM 919 O O . GLU A 1 115 ? -21.899 -4.719 37.133 1.00 82.38 115 GLU A O 1
ATOM 924 N N . THR A 1 116 ? -19.760 -4.281 36.623 1.00 87.25 116 THR A N 1
ATOM 925 C CA . THR A 1 116 ? -19.238 -4.569 37.966 1.00 87.25 116 THR A CA 1
ATOM 926 C C . THR A 1 116 ? -19.813 -3.607 39.006 1.00 87.25 116 THR A C 1
ATOM 928 O O . THR A 1 116 ? -20.231 -4.035 40.083 1.00 87.25 116 THR A O 1
ATOM 931 N N . THR A 1 117 ? -19.897 -2.315 38.676 1.00 88.50 117 THR A N 1
ATOM 932 C CA . THR A 1 117 ? -20.458 -1.287 39.565 1.00 88.50 117 THR A CA 1
ATOM 933 C C . THR A 1 117 ? -21.954 -1.511 39.806 1.00 88.50 117 THR A C 1
ATOM 935 O O . THR A 1 117 ? -22.425 -1.431 40.941 1.00 88.50 117 THR A O 1
ATOM 938 N N . GLU A 1 118 ? -22.722 -1.823 38.758 1.00 89.81 118 GLU A N 1
ATOM 939 C CA . GLU A 1 118 ? -24.153 -2.126 38.876 1.00 89.81 118 GLU A CA 1
ATOM 940 C C . GLU A 1 118 ? -24.398 -3.389 39.710 1.00 89.81 118 GLU A C 1
ATOM 942 O O . GLU A 1 118 ? -25.278 -3.388 40.576 1.00 89.81 118 GLU A O 1
ATOM 947 N N . LYS A 1 119 ? -23.576 -4.429 39.528 1.00 91.12 119 LYS A N 1
ATOM 948 C CA . LYS A 1 119 ? -23.633 -5.649 40.336 1.00 91.12 119 LYS A CA 1
ATOM 949 C C . LYS A 1 119 ? -23.357 -5.372 41.816 1.00 91.12 119 LYS A C 1
ATOM 951 O O . LYS A 1 119 ? -24.147 -5.792 42.657 1.00 91.12 119 LYS A O 1
ATOM 956 N N . GLN A 1 120 ? -22.299 -4.623 42.133 1.00 91.31 120 GLN A N 1
ATOM 957 C CA . GLN A 1 120 ? -21.972 -4.246 43.515 1.00 91.31 120 GLN A CA 1
ATOM 958 C C . GLN A 1 120 ? -23.092 -3.425 44.165 1.00 91.31 120 GLN A C 1
ATOM 960 O O . GLN A 1 120 ? -23.457 -3.666 45.315 1.00 91.31 120 GLN A O 1
ATOM 965 N N . ASN A 1 121 ? -23.686 -2.485 43.424 1.00 92.25 121 ASN A N 1
ATOM 966 C CA . ASN A 1 121 ? -24.819 -1.700 43.912 1.00 92.25 121 ASN A CA 1
ATOM 967 C C . ASN A 1 121 ? -26.047 -2.576 44.201 1.00 92.25 121 ASN A C 1
ATOM 969 O O . ASN A 1 121 ? -26.743 -2.356 45.193 1.00 92.25 121 ASN A O 1
ATOM 973 N N . PHE A 1 122 ? -26.318 -3.570 43.351 1.00 90.44 122 PHE A N 1
ATOM 974 C CA . PHE A 1 122 ? -27.423 -4.503 43.555 1.00 90.44 122 PHE A CA 1
ATOM 975 C C . PHE A 1 122 ? -27.183 -5.435 44.750 1.00 90.44 122 PHE A C 1
ATOM 977 O O . PHE A 1 122 ? -28.089 -5.633 45.558 1.00 90.44 122 PHE A O 1
ATOM 984 N N . GLU A 1 123 ? -25.964 -5.953 44.917 1.00 93.50 123 GLU A N 1
ATOM 985 C CA . GLU A 1 123 ? -25.575 -6.754 46.085 1.00 93.50 123 GLU A CA 1
ATOM 986 C C . GLU A 1 123 ? -25.730 -5.949 47.386 1.00 93.50 123 GLU A C 1
ATOM 988 O O . GLU A 1 123 ? -26.386 -6.412 48.319 1.00 93.50 123 GLU A O 1
ATOM 993 N N . ALA A 1 124 ? -25.258 -4.698 47.416 1.00 93.31 124 ALA A N 1
ATOM 994 C CA . ALA A 1 124 ? -25.436 -3.806 48.564 1.00 93.31 124 ALA A CA 1
ATOM 995 C C . ALA A 1 124 ? -26.919 -3.505 48.862 1.00 93.31 124 ALA A C 1
ATOM 997 O O . ALA A 1 124 ? -27.327 -3.402 50.023 1.00 93.31 124 ALA A O 1
ATOM 998 N N . PHE A 1 125 ? -27.752 -3.375 47.823 1.00 93.31 125 PHE A N 1
ATOM 999 C CA . PHE A 1 125 ? -29.198 -3.219 47.987 1.00 93.31 125 PHE A CA 1
ATOM 1000 C C . PHE A 1 125 ? -29.838 -4.458 48.631 1.00 93.31 125 PHE A C 1
ATOM 1002 O O . PHE A 1 125 ? -30.647 -4.309 49.552 1.00 93.31 125 PHE A O 1
ATOM 1009 N N . LEU A 1 126 ? -29.464 -5.664 48.191 1.00 92.44 126 LEU A N 1
ATOM 1010 C CA . LEU A 1 126 ? -29.953 -6.918 48.772 1.00 92.44 126 LEU A CA 1
ATOM 1011 C C . LEU A 1 126 ? -29.535 -7.063 50.240 1.00 92.44 126 LEU A C 1
ATOM 1013 O O . LEU A 1 126 ? -30.383 -7.352 51.083 1.00 92.44 126 LEU A O 1
ATOM 1017 N N . GLU A 1 127 ? -28.273 -6.778 50.569 1.00 93.81 127 GLU A N 1
ATOM 1018 C CA . GLU A 1 127 ? -27.785 -6.806 51.955 1.00 93.81 127 GLU A CA 1
ATOM 1019 C C . GLU A 1 127 ? -28.569 -5.848 52.860 1.00 93.81 127 GLU A C 1
ATOM 1021 O O . GLU A 1 127 ? -28.946 -6.195 53.984 1.00 93.81 127 GLU A O 1
ATOM 1026 N N . ASN A 1 128 ? -28.861 -4.642 52.365 1.00 93.69 128 ASN A N 1
ATOM 1027 C CA . ASN A 1 128 ? -29.652 -3.665 53.103 1.00 93.69 128 ASN A CA 1
ATOM 1028 C C . ASN A 1 128 ? -31.115 -4.118 53.265 1.00 93.69 128 ASN A C 1
ATOM 1030 O O . ASN A 1 128 ? -31.703 -3.963 54.338 1.00 93.69 128 ASN A O 1
ATOM 1034 N N . SER A 1 129 ? -31.695 -4.734 52.231 1.00 92.38 129 SER A N 1
ATOM 1035 C CA . SER A 1 129 ? -33.039 -5.321 52.290 1.00 92.38 129 SER A CA 1
ATOM 1036 C C . SER A 1 129 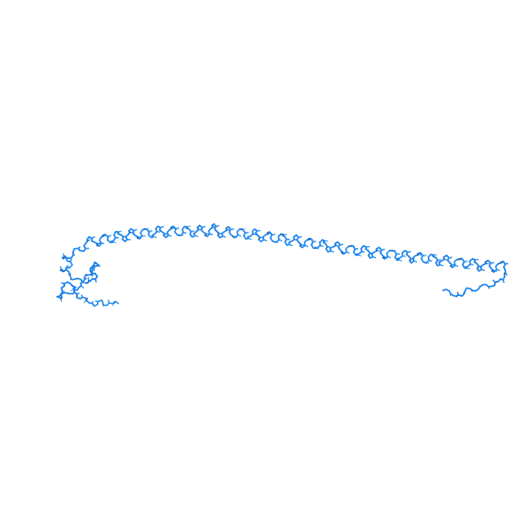? -33.136 -6.408 53.367 1.00 92.38 129 SER A C 1
ATOM 1038 O O . SER A 1 129 ? -34.047 -6.379 54.200 1.00 92.38 129 SER A O 1
ATOM 1040 N N . ASP A 1 130 ? -32.147 -7.302 53.434 1.00 92.88 130 ASP A N 1
ATOM 1041 C CA . ASP A 1 130 ? -32.065 -8.347 54.456 1.00 92.88 130 ASP A CA 1
ATOM 1042 C C . ASP A 1 130 ? -31.909 -7.770 55.869 1.00 92.88 130 ASP A C 1
ATOM 1044 O O . ASP A 1 130 ? -32.527 -8.253 56.823 1.00 92.88 130 ASP A O 1
ATOM 1048 N N . LEU A 1 131 ? -31.112 -6.709 56.021 1.00 94.12 131 LEU A N 1
ATOM 1049 C CA . LEU A 1 131 ? -30.962 -5.973 57.279 1.00 94.12 131 LEU A CA 1
ATOM 1050 C C . LEU A 1 131 ? -32.285 -5.358 57.746 1.00 94.12 131 LEU A C 1
ATOM 1052 O O . LEU A 1 131 ? -32.643 -5.488 58.920 1.00 94.12 131 LEU A O 1
ATOM 1056 N N . ILE A 1 132 ? -33.027 -4.720 56.838 1.00 92.44 132 ILE A N 1
ATOM 1057 C CA . ILE A 1 132 ? -34.355 -4.164 57.124 1.00 92.44 132 ILE A CA 1
ATOM 1058 C C . ILE A 1 132 ? -35.315 -5.283 57.527 1.00 92.44 132 ILE A C 1
ATOM 1060 O O . ILE A 1 132 ? -36.003 -5.149 58.540 1.00 92.44 132 ILE A O 1
ATOM 1064 N N . LYS A 1 133 ? -35.321 -6.409 56.803 1.00 92.31 133 LYS A N 1
ATOM 1065 C CA . LYS A 1 133 ? -36.166 -7.565 57.126 1.00 92.31 133 LYS A CA 1
ATOM 1066 C C . LYS A 1 133 ? -35.856 -8.117 58.519 1.00 92.31 133 LYS A C 1
ATOM 1068 O O . LYS A 1 133 ? -36.777 -8.327 59.303 1.00 92.31 133 LYS A O 1
ATOM 1073 N N . LYS A 1 134 ? -34.576 -8.279 58.873 1.00 92.62 134 LYS A N 1
ATOM 1074 C CA . LYS A 1 134 ? -34.155 -8.711 60.220 1.00 92.62 134 LYS A CA 1
ATOM 1075 C C . LYS A 1 134 ? -34.615 -7.742 61.308 1.00 92.62 134 LYS A C 1
ATOM 1077 O O . LYS A 1 134 ? -35.125 -8.184 62.332 1.00 92.62 134 LYS A O 1
ATOM 1082 N N . ARG A 1 135 ? -34.471 -6.430 61.087 1.00 92.88 135 ARG A N 1
ATOM 1083 C CA . ARG A 1 135 ? -34.963 -5.408 62.029 1.00 92.88 135 ARG A CA 1
ATOM 1084 C C . ARG A 1 135 ? -36.476 -5.469 62.191 1.00 92.88 135 ARG A C 1
ATOM 1086 O O . ARG A 1 135 ? -36.957 -5.401 63.313 1.00 92.88 135 ARG A O 1
ATOM 1093 N N . TYR A 1 136 ? -37.207 -5.618 61.090 1.00 90.62 136 TYR A N 1
ATOM 1094 C CA . TYR A 1 136 ? -38.661 -5.730 61.110 1.00 90.62 136 TYR A CA 1
ATOM 1095 C C . TYR A 1 136 ? -39.127 -6.954 61.907 1.00 90.62 136 TYR A C 1
ATOM 1097 O O . TYR A 1 136 ? -39.967 -6.817 62.791 1.00 90.62 136 TYR A O 1
ATOM 1105 N N . VAL A 1 137 ? -38.522 -8.122 61.662 1.00 90.19 137 VAL A N 1
ATOM 1106 C CA . VAL A 1 137 ? -38.791 -9.345 62.435 1.00 90.19 137 VAL A CA 1
ATOM 1107 C C . VAL A 1 137 ? -38.498 -9.131 63.920 1.00 90.19 137 VAL A C 1
ATOM 1109 O O . VAL A 1 137 ? -39.327 -9.486 64.749 1.00 90.19 137 VAL A O 1
ATOM 1112 N N . ASN A 1 138 ? -37.374 -8.493 64.265 1.00 91.44 138 ASN A N 1
ATOM 1113 C CA . ASN A 1 138 ? -37.044 -8.224 65.664 1.00 91.44 138 ASN A CA 1
ATOM 1114 C C . ASN A 1 138 ? -38.075 -7.307 66.348 1.00 91.44 138 ASN A C 1
ATOM 1116 O O . ASN A 1 138 ? -38.524 -7.609 67.447 1.00 91.44 138 ASN A O 1
ATOM 1120 N N . ILE A 1 139 ? -38.504 -6.230 65.679 1.00 90.88 139 ILE A N 1
ATOM 1121 C CA . ILE A 1 139 ? -39.547 -5.325 66.196 1.00 90.88 139 ILE A CA 1
ATOM 1122 C C . ILE A 1 139 ? -40.858 -6.083 66.434 1.00 90.88 139 ILE A C 1
ATOM 1124 O O . ILE A 1 139 ? -41.513 -5.877 67.454 1.00 90.88 139 ILE A O 1
ATOM 1128 N N . LEU A 1 140 ? -41.250 -6.956 65.503 1.00 88.12 140 LEU A N 1
ATOM 1129 C CA . LEU A 1 140 ? -42.456 -7.767 65.649 1.00 88.12 140 LEU A CA 1
ATOM 1130 C C . LEU A 1 140 ? -42.361 -8.722 66.845 1.00 88.12 140 LEU A C 1
ATOM 1132 O O . LEU A 1 140 ? -43.318 -8.811 67.609 1.00 88.12 140 LEU A O 1
ATOM 1136 N N . SER A 1 141 ? -41.214 -9.374 67.048 1.00 86.62 141 SER A N 1
ATOM 1137 C CA . SER A 1 141 ? -40.982 -10.220 68.225 1.00 86.62 141 SER A CA 1
ATOM 1138 C C . SER A 1 141 ? -40.989 -9.422 69.535 1.00 86.62 141 SER A C 1
ATOM 1140 O O . SER A 1 141 ? -41.555 -9.873 70.527 1.00 86.62 141 SER A O 1
ATOM 1142 N N . GLU A 1 142 ? -40.405 -8.221 69.561 1.00 88.50 142 GLU A N 1
ATOM 1143 C CA . GLU A 1 142 ? -40.452 -7.331 70.731 1.00 88.50 142 GLU A CA 1
ATOM 1144 C C . GLU A 1 142 ? -41.890 -6.897 71.067 1.00 88.50 142 GLU A C 1
ATOM 1146 O O . GLU A 1 142 ? -42.279 -6.888 72.236 1.00 88.50 142 GLU A O 1
ATOM 1151 N N . LEU A 1 143 ? -42.695 -6.576 70.048 1.00 86.69 143 LEU A N 1
ATOM 1152 C CA . LEU A 1 143 ? -44.118 -6.254 70.193 1.00 86.69 143 LEU A CA 1
ATOM 1153 C C . LEU A 1 143 ? -44.931 -7.438 70.720 1.00 86.69 143 LEU A C 1
ATOM 1155 O O . LEU A 1 143 ? -45.750 -7.254 71.619 1.00 86.69 143 LEU A O 1
ATOM 1159 N N . GLU A 1 144 ? -44.704 -8.636 70.181 1.00 84.69 144 GLU A N 1
ATOM 1160 C CA . GLU A 1 144 ? -45.352 -9.869 70.636 1.00 84.69 144 GLU A CA 1
ATOM 1161 C C . GLU A 1 144 ? -45.066 -10.124 72.121 1.00 84.69 144 GLU A C 1
ATOM 1163 O O . GLU A 1 144 ? -46.005 -10.306 72.897 1.00 84.69 144 GLU A O 1
ATOM 1168 N N . ASN A 1 145 ? -43.800 -10.019 72.541 1.00 83.25 145 ASN A N 1
ATOM 1169 C CA . ASN A 1 145 ? -43.408 -10.163 73.946 1.00 83.25 145 ASN A CA 1
ATOM 1170 C C . ASN A 1 145 ? -44.090 -9.120 74.847 1.00 83.25 145 ASN A C 1
ATOM 1172 O O . ASN A 1 145 ? -44.630 -9.466 75.895 1.00 83.25 145 ASN A O 1
ATOM 1176 N N . LEU A 1 146 ? -44.124 -7.848 74.431 1.00 85.06 146 LEU A N 1
ATOM 1177 C CA . LEU A 1 146 ? -44.786 -6.772 75.179 1.00 85.06 146 LEU A CA 1
ATOM 1178 C C . LEU A 1 146 ? -46.291 -7.012 75.362 1.00 85.06 146 LEU A C 1
ATOM 1180 O O . LEU A 1 146 ? -46.826 -6.751 76.442 1.00 85.06 146 LEU A O 1
ATOM 1184 N N . LEU A 1 147 ? -46.974 -7.476 74.312 1.00 81.19 147 LEU A N 1
ATOM 1185 C CA . LEU A 1 147 ? -48.410 -7.766 74.343 1.00 81.19 147 LEU A CA 1
ATOM 1186 C C . LEU A 1 147 ? -48.730 -8.967 75.238 1.00 81.19 147 LEU A C 1
ATOM 1188 O O . LEU A 1 147 ? -49.701 -8.907 75.997 1.00 81.19 147 LEU A O 1
ATOM 1192 N N . LEU A 1 148 ? -47.894 -10.007 75.200 1.00 79.12 148 LEU A N 1
ATOM 1193 C CA . LEU A 1 148 ? -48.035 -11.168 76.075 1.00 79.12 148 LEU A CA 1
ATOM 1194 C C . LEU A 1 148 ? -47.796 -10.790 77.543 1.00 79.12 148 LEU A C 1
ATOM 1196 O O . LEU A 1 148 ? -48.652 -11.030 78.387 1.00 79.12 148 LEU A O 1
ATOM 1200 N N . GLU A 1 149 ? -46.661 -10.155 77.851 1.00 80.06 149 GLU A N 1
ATOM 1201 C CA . GLU A 1 149 ? -46.234 -9.912 79.236 1.00 80.06 149 GLU A CA 1
ATOM 1202 C C . GLU A 1 149 ? -47.091 -8.878 79.973 1.00 80.06 149 GLU A C 1
ATOM 1204 O O . GLU A 1 149 ? -47.294 -8.995 81.182 1.00 80.06 149 GLU A O 1
ATOM 1209 N N . LYS A 1 150 ? -47.567 -7.832 79.282 1.00 75.69 150 LYS A N 1
ATOM 1210 C CA . LYS A 1 150 ? -48.277 -6.718 79.937 1.00 75.69 150 LYS A CA 1
ATOM 1211 C C . LYS A 1 150 ? -49.790 -6.776 79.824 1.00 75.69 150 LYS A C 1
ATOM 1213 O O . LYS A 1 150 ? -50.470 -6.135 80.626 1.00 75.69 150 LYS A O 1
ATOM 1218 N N . HIS A 1 151 ? -50.310 -7.468 78.816 1.00 71.00 151 HIS A N 1
ATOM 1219 C CA . HIS A 1 151 ? -51.727 -7.394 78.470 1.00 71.00 151 HIS A CA 1
ATOM 1220 C C . HIS A 1 151 ? -52.407 -8.762 78.354 1.00 71.00 151 HIS A C 1
ATOM 1222 O O . HIS A 1 151 ? -53.629 -8.783 78.231 1.00 71.00 151 HIS A O 1
ATOM 1228 N N . ASP A 1 152 ? -51.660 -9.871 78.442 1.00 73.25 152 ASP A N 1
ATOM 1229 C CA . ASP A 1 152 ? -52.174 -11.247 78.320 1.00 73.25 152 ASP A CA 1
ATOM 1230 C C . ASP A 1 152 ? -52.941 -11.472 76.995 1.00 73.25 152 ASP A C 1
ATOM 1232 O O . ASP A 1 152 ? -53.894 -12.248 76.903 1.00 73.25 152 ASP A O 1
ATOM 1236 N N . ILE A 1 153 ? -52.545 -10.736 75.944 1.00 73.50 153 ILE A N 1
ATOM 1237 C CA . ILE A 1 153 ? -53.132 -10.824 74.604 1.00 73.50 153 ILE A CA 1
ATOM 1238 C C . ILE A 1 153 ? -52.228 -11.722 73.750 1.00 73.50 153 ILE A C 1
ATOM 1240 O O . ILE A 1 153 ? -51.104 -11.317 73.443 1.00 73.50 153 ILE A O 1
ATOM 1244 N N . PRO A 1 154 ? -52.693 -12.904 73.306 1.00 64.25 154 PRO A N 1
ATOM 1245 C CA . PRO A 1 154 ? -51.933 -13.714 72.368 1.00 64.25 154 PRO A CA 1
ATOM 1246 C C . PRO A 1 154 ? -51.892 -13.025 71.000 1.00 64.25 154 PRO A C 1
ATOM 1248 O O . PRO A 1 154 ? -52.927 -12.773 70.378 1.00 64.25 154 PRO A O 1
ATOM 1251 N N . PHE A 1 155 ? -50.683 -12.720 70.533 1.00 63.69 155 PHE A N 1
ATOM 1252 C CA . PHE A 1 155 ? -50.426 -12.214 69.191 1.00 63.69 155 PHE A CA 1
ATOM 1253 C C . PHE A 1 155 ? -49.943 -13.378 68.320 1.00 63.69 155 PHE A C 1
ATOM 1255 O O . PHE A 1 155 ? -49.093 -14.159 68.732 1.00 63.69 155 PHE A O 1
ATOM 1262 N N . HIS A 1 156 ? -50.515 -13.542 67.129 1.00 64.06 156 HIS A N 1
ATOM 1263 C CA . HIS A 1 156 ? -50.079 -14.562 66.178 1.00 64.06 156 HIS A CA 1
ATOM 1264 C C . HIS A 1 156 ? -49.604 -13.879 64.904 1.00 64.06 156 HIS A C 1
ATOM 1266 O O . HIS A 1 156 ? -50.397 -13.314 64.151 1.00 64.06 156 HIS A O 1
ATOM 1272 N N . LEU A 1 157 ? -48.295 -13.949 64.669 1.00 60.78 157 LEU A N 1
ATOM 1273 C CA . LEU A 1 157 ? -47.683 -13.564 63.405 1.00 60.78 157 LEU A CA 1
ATOM 1274 C C . LEU A 1 157 ? -48.166 -14.510 62.299 1.00 60.78 157 LEU A C 1
ATOM 1276 O O . LEU A 1 157 ? -47.705 -15.642 62.170 1.00 60.78 157 LEU A O 1
ATOM 1280 N N . GLY A 1 158 ? -49.120 -14.041 61.494 1.00 52.72 158 GLY A N 1
ATOM 1281 C CA . GLY A 1 158 ? -49.398 -14.639 60.191 1.00 52.72 158 GLY A CA 1
ATOM 1282 C C . GLY A 1 158 ? -48.151 -14.530 59.312 1.00 52.72 158 GLY A C 1
ATOM 1283 O O . GLY A 1 158 ? -47.566 -13.454 59.222 1.00 52.72 158 GLY A O 1
ATOM 1284 N N . TYR A 1 159 ? -47.742 -15.658 58.724 1.00 43.19 159 TYR A N 1
ATOM 1285 C CA . TYR A 1 159 ? -46.524 -15.846 57.925 1.00 43.19 159 TYR A CA 1
ATOM 1286 C C . TYR A 1 159 ? -46.161 -14.650 57.017 1.00 43.19 159 TYR A C 1
ATOM 1288 O O . TYR A 1 159 ? -46.985 -14.207 56.216 1.00 43.19 159 TYR A O 1
ATOM 1296 N N . ILE A 1 160 ? -44.901 -14.202 57.127 1.00 46.03 160 ILE A N 1
ATOM 1297 C CA . ILE A 1 160 ? -44.177 -13.335 56.174 1.00 46.03 160 ILE A CA 1
ATOM 1298 C C . ILE A 1 160 ? -43.378 -14.214 55.215 1.00 46.03 160 ILE A C 1
ATOM 1300 O O . ILE A 1 160 ? -42.715 -15.155 55.711 1.00 46.03 160 ILE A O 1
#

pLDDT: mean 81.69, std 13.92, range [31.45, 96.62]

InterPro domains:
  IPR000315 B-box-type zinc finger [PS50119] (4-36)

Radius of gyration: 59.02 Å; chains: 1; bounding box: 91×30×159 Å

Secondary structure (DSSP, 8-state):
------PBPTT-TTSB--EEETTTTEEE-HHHHTTS--TTHHHHHHHHHHHHHHHHHHHHHHHHHHHHHIIIIIIHHHHHHHHHHHHHHHHHHHHHHHHHHHHHHHHHHHHHHHHHHHHHHHHHHHHHHHHHHHHHHHHHHHHHHHHHHHH---------